Protein AF-A0A537FV00-F1 (afdb_monomer)

Nearest PDB structures (foldseek):
  2it9-assembly2_D  TM=4.088E-01  e=5.470E-01  Prochlorococcus marinus str. NATL2A
  3ue1-assembly1_A  TM=3.548E-01  e=2.419E+00  Acinetobacter baumannii
  4oon-assembly1_A  TM=3.530E-01  e=2.738E+00  Pseudomonas aeruginosa PAO1
  3ue1-assembly1_B  TM=3.787E-01  e=3.297E+00  Acinetobacter baumannii
  2bg1-assembly1_A  TM=2.639E-01  e=7.376E+00  Streptococcus pneumoniae R6

Radius of gyration: 16.19 Å; Cα contacts (8 Å, |Δi|>4): 251; chains: 1; bounding box: 44×29×43 Å

Structure (mmCIF, N/CA/C/O backbone):
data_AF-A0A537FV00-F1
#
_entry.id   AF-A0A537FV00-F1
#
loop_
_atom_site.group_PDB
_atom_site.id
_atom_site.type_symbol
_atom_site.label_atom_id
_atom_site.label_alt_id
_atom_site.label_comp_id
_atom_site.label_asym_id
_atom_site.label_entity_id
_atom_site.label_seq_id
_atom_site.pdbx_PDB_ins_code
_atom_site.Cartn_x
_atom_site.Cartn_y
_atom_site.Cartn_z
_atom_site.occupancy
_atom_site.B_iso_or_equiv
_atom_site.auth_seq_id
_atom_site.auth_comp_id
_atom_site.auth_asym_id
_atom_site.auth_atom_id
_atom_site.pdbx_PDB_model_num
ATOM 1 N N . MET A 1 1 ? 7.233 -7.772 -22.328 1.00 52.75 1 MET A N 1
ATOM 2 C CA . MET A 1 1 ? 6.745 -6.374 -22.356 1.00 52.75 1 MET A CA 1
ATOM 3 C C . MET A 1 1 ? 7.217 -5.670 -21.093 1.00 52.75 1 MET A C 1
ATOM 5 O O . MET A 1 1 ? 8.068 -4.808 -21.223 1.00 52.75 1 MET A O 1
ATOM 9 N N . ILE A 1 2 ? 6.847 -6.196 -19.918 1.00 57.88 2 ILE A N 1
ATOM 10 C CA . ILE A 1 2 ? 7.326 -5.795 -18.579 1.00 57.88 2 ILE A CA 1
ATOM 11 C C . ILE A 1 2 ? 8.854 -5.597 -18.502 1.00 57.88 2 ILE A C 1
ATOM 13 O O . ILE A 1 2 ? 9.315 -4.539 -18.101 1.00 57.88 2 ILE A O 1
ATOM 17 N N . GLU A 1 3 ? 9.660 -6.562 -18.963 1.00 54.41 3 GLU A N 1
ATOM 18 C CA . GLU A 1 3 ? 11.130 -6.430 -18.907 1.00 54.41 3 GLU A CA 1
ATOM 19 C C . GLU A 1 3 ? 11.668 -5.224 -19.694 1.00 54.41 3 GLU A C 1
ATOM 21 O O . GLU A 1 3 ? 12.607 -4.581 -19.247 1.00 54.41 3 GLU A O 1
ATOM 26 N N . LYS A 1 4 ? 11.067 -4.864 -20.838 1.00 55.94 4 LYS A N 1
ATOM 27 C CA . LYS A 1 4 ? 11.529 -3.715 -21.639 1.00 55.94 4 LYS A CA 1
ATOM 28 C C . LYS A 1 4 ? 11.184 -2.371 -20.992 1.00 55.94 4 LYS A C 1
ATOM 30 O O . LYS A 1 4 ? 11.947 -1.429 -21.158 1.00 55.94 4 LYS A O 1
ATOM 35 N N . GLU A 1 5 ? 10.063 -2.291 -20.277 1.00 55.84 5 GLU A N 1
ATOM 36 C CA . GLU A 1 5 ? 9.655 -1.094 -19.527 1.00 55.84 5 GLU A CA 1
ATOM 37 C C . GLU A 1 5 ? 10.564 -0.875 -18.310 1.00 55.84 5 GLU A C 1
ATOM 39 O O . GLU A 1 5 ? 10.968 0.251 -18.041 1.00 55.84 5 GLU A O 1
ATOM 44 N N . ILE A 1 6 ? 10.979 -1.954 -17.635 1.00 56.94 6 ILE A N 1
ATOM 45 C CA . ILE A 1 6 ? 11.835 -1.876 -16.441 1.00 56.94 6 ILE A CA 1
ATOM 46 C C . ILE A 1 6 ? 13.331 -1.669 -16.787 1.00 56.94 6 ILE A C 1
ATOM 48 O O . ILE A 1 6 ? 14.102 -1.149 -15.982 1.00 56.94 6 ILE A O 1
ATOM 52 N N . LEU A 1 7 ? 13.765 -2.027 -18.000 1.00 54.50 7 LEU A N 1
ATOM 53 C CA . LEU A 1 7 ? 15.139 -1.791 -18.476 1.00 54.50 7 LEU A CA 1
ATOM 54 C C . LEU A 1 7 ? 15.415 -0.335 -18.899 1.00 54.50 7 LEU A C 1
ATOM 56 O O . LEU A 1 7 ? 16.564 0.012 -19.168 1.00 54.50 7 LEU A O 1
ATOM 60 N N . SER A 1 8 ? 14.386 0.511 -18.995 1.00 60.44 8 SER A N 1
ATOM 61 C CA . SER A 1 8 ? 14.555 1.934 -19.296 1.00 60.44 8 SER A CA 1
ATOM 62 C C . SER A 1 8 ? 15.132 2.684 -18.090 1.00 60.44 8 SER A C 1
ATOM 64 O O . SER A 1 8 ? 14.807 2.379 -16.945 1.00 60.44 8 SER A O 1
ATOM 66 N N . GLU A 1 9 ? 15.928 3.728 -18.325 1.00 56.38 9 GLU A N 1
ATOM 67 C CA . GLU A 1 9 ? 16.312 4.693 -17.279 1.00 56.38 9 GLU A CA 1
ATOM 68 C C . GLU A 1 9 ? 15.094 5.389 -16.637 1.00 56.38 9 GLU A C 1
ATOM 70 O O . GLU A 1 9 ? 15.182 5.875 -15.514 1.00 56.38 9 GLU A O 1
ATOM 75 N N . TYR A 1 10 ? 13.939 5.349 -17.313 1.00 61.66 10 TYR A N 1
ATOM 76 C CA . TYR A 1 10 ? 12.650 5.861 -16.847 1.00 61.66 10 TYR A CA 1
ATOM 77 C C . TYR A 1 10 ? 11.747 4.787 -16.229 1.00 61.66 10 TYR A C 1
ATOM 79 O O . TYR A 1 10 ? 10.588 5.069 -15.944 1.00 61.66 10 TYR A O 1
ATOM 87 N N . ALA A 1 11 ? 12.238 3.559 -16.017 1.00 59.38 11 ALA A N 1
ATOM 88 C CA . ALA A 1 11 ? 11.483 2.449 -15.419 1.00 59.38 11 ALA A CA 1
ATOM 89 C C . ALA A 1 11 ? 10.754 2.825 -14.123 1.00 59.38 11 ALA A C 1
ATOM 91 O O . ALA A 1 11 ? 9.666 2.324 -13.847 1.00 59.38 11 ALA A O 1
ATOM 92 N N . TYR A 1 12 ? 11.361 3.732 -13.358 1.00 59.53 12 TYR A N 1
ATOM 93 C CA . TYR A 1 12 ? 10.796 4.315 -12.150 1.00 59.53 12 TYR A CA 1
ATOM 94 C C . TYR A 1 12 ? 9.447 5.012 -12.398 1.00 59.53 12 TYR A C 1
ATOM 96 O O . TYR A 1 12 ? 8.527 4.880 -11.595 1.00 59.53 12 TYR A O 1
ATOM 104 N N . ASP A 1 13 ? 9.318 5.703 -13.529 1.00 66.44 13 ASP A N 1
ATOM 105 C CA . ASP A 1 13 ? 8.170 6.546 -13.866 1.00 66.44 13 ASP A CA 1
ATOM 106 C C . ASP A 1 13 ? 7.150 5.842 -14.776 1.00 66.44 13 ASP A C 1
ATOM 108 O O . ASP A 1 13 ? 6.001 6.270 -14.848 1.00 66.44 13 ASP A O 1
ATOM 112 N N . ILE A 1 14 ? 7.549 4.773 -15.480 1.00 68.69 14 ILE A N 1
ATOM 113 C CA . ILE A 1 14 ? 6.732 4.149 -16.543 1.00 68.69 14 ILE A CA 1
ATOM 114 C C . ILE A 1 14 ? 6.217 2.742 -16.216 1.00 68.69 14 ILE A C 1
ATOM 116 O O . ILE A 1 14 ? 5.502 2.155 -17.030 1.00 68.69 14 ILE A O 1
ATOM 120 N N . PHE A 1 15 ? 6.584 2.161 -15.069 1.00 75.88 15 PHE A N 1
ATOM 121 C CA . PHE A 1 15 ? 6.115 0.822 -14.715 1.00 75.88 15 PHE A CA 1
ATOM 122 C C . PHE A 1 15 ? 4.675 0.861 -14.177 1.00 75.88 15 PHE A C 1
ATOM 124 O O . PHE A 1 15 ? 4.422 1.250 -13.034 1.00 75.88 15 PHE A O 1
ATOM 131 N N . GLU A 1 16 ? 3.732 0.429 -15.019 1.00 81.00 16 GLU A N 1
ATOM 132 C CA . GLU A 1 16 ? 2.289 0.539 -14.780 1.00 81.00 16 GLU A CA 1
ATOM 133 C C . GLU A 1 16 ? 1.561 -0.828 -14.755 1.00 81.00 16 GLU A C 1
ATOM 135 O O . GLU A 1 16 ? 0.754 -1.137 -15.644 1.00 81.00 16 GLU A O 1
ATOM 140 N N . PRO A 1 17 ? 1.815 -1.699 -13.758 1.00 80.31 17 PRO A N 1
ATOM 141 C CA . PRO A 1 17 ? 1.167 -3.004 -13.669 1.00 80.31 17 PRO A CA 1
ATOM 142 C C . PRO A 1 17 ? -0.341 -2.916 -13.369 1.00 80.31 17 PRO A C 1
ATOM 144 O O . PRO A 1 17 ? -0.898 -1.876 -13.008 1.00 80.31 17 PRO A O 1
ATOM 147 N N . THR A 1 18 ? -1.020 -4.061 -13.502 1.00 82.88 18 THR A N 1
ATOM 148 C CA . THR A 1 18 ? -2.357 -4.255 -12.919 1.00 82.88 18 THR A CA 1
ATOM 149 C C . THR A 1 18 ? -2.202 -4.714 -11.475 1.00 82.88 18 THR A C 1
ATOM 151 O O . THR A 1 18 ? -1.534 -5.717 -11.229 1.00 82.88 18 THR A O 1
ATOM 154 N N . LEU A 1 19 ? -2.827 -4.006 -10.536 1.00 81.69 19 LEU A N 1
ATOM 155 C CA . LEU A 1 19 ? -2.814 -4.354 -9.117 1.00 81.69 19 LEU A CA 1
ATOM 156 C C . LEU A 1 19 ? -4.068 -5.127 -8.720 1.00 81.69 19 LEU A C 1
ATOM 158 O O . LEU A 1 19 ? -5.182 -4.774 -9.106 1.00 81.69 19 LEU A O 1
ATOM 162 N N . LYS A 1 20 ? -3.874 -6.154 -7.898 1.00 85.19 20 LYS A N 1
ATOM 163 C CA . LYS A 1 20 ? -4.940 -6.879 -7.204 1.00 85.19 20 LYS A CA 1
ATOM 164 C C . LYS A 1 20 ? -4.833 -6.607 -5.713 1.00 85.19 20 LYS A C 1
ATOM 166 O O . LYS A 1 20 ? -3.740 -6.343 -5.217 1.00 85.19 20 LYS A O 1
ATOM 171 N N . LEU A 1 21 ? -5.962 -6.660 -5.015 1.00 79.88 21 LEU A N 1
ATOM 172 C CA . LEU A 1 21 ? -5.994 -6.545 -3.563 1.00 79.88 21 LEU A CA 1
ATOM 173 C C . LEU A 1 21 ? -6.516 -7.852 -2.991 1.00 79.88 21 LEU A C 1
ATOM 175 O O . LEU A 1 21 ? -7.684 -8.191 -3.179 1.00 79.88 21 LEU A O 1
ATOM 179 N N . GLU A 1 22 ? -5.647 -8.559 -2.282 1.00 81.06 22 GLU A N 1
ATOM 180 C CA . GLU A 1 22 ? -6.006 -9.793 -1.602 1.00 81.06 22 GLU A CA 1
ATOM 181 C C . GLU A 1 22 ? -6.179 -9.538 -0.107 1.00 81.06 22 GLU A C 1
ATOM 183 O O . GLU A 1 22 ? -5.279 -9.035 0.563 1.00 81.06 22 GLU A O 1
ATOM 188 N N . ILE A 1 23 ? -7.346 -9.896 0.424 1.00 76.25 23 ILE A N 1
ATOM 189 C CA . ILE A 1 23 ? -7.631 -9.890 1.860 1.00 76.25 23 ILE A CA 1
ATOM 190 C C . ILE A 1 23 ? -7.993 -11.319 2.241 1.00 76.25 23 ILE A C 1
ATOM 192 O O . ILE A 1 23 ? -8.912 -11.897 1.665 1.00 76.25 23 ILE A O 1
ATOM 196 N N . GLN A 1 24 ? -7.260 -11.904 3.196 1.00 74.00 24 GLN A N 1
ATOM 197 C CA . GLN A 1 24 ? -7.482 -13.285 3.655 1.00 74.00 24 GLN A CA 1
ATOM 198 C C . GLN A 1 24 ? -7.481 -14.314 2.499 1.00 74.00 24 GLN A C 1
ATOM 200 O O . GLN A 1 24 ? -8.280 -15.248 2.480 1.00 74.00 24 GLN A O 1
ATOM 205 N N . GLY A 1 25 ? -6.599 -14.125 1.507 1.00 75.62 25 GLY A N 1
ATOM 206 C CA . GLY A 1 25 ? -6.477 -15.005 0.335 1.00 75.62 25 GLY A CA 1
ATOM 207 C C . GLY A 1 25 ? -7.580 -14.842 -0.720 1.00 75.62 25 GLY A C 1
ATOM 208 O O . GLY A 1 25 ? -7.705 -15.683 -1.609 1.00 75.62 25 GLY A O 1
ATOM 209 N N . ARG A 1 26 ? -8.398 -13.785 -0.627 1.00 78.38 26 ARG A N 1
ATOM 210 C CA . ARG A 1 26 ? -9.482 -13.479 -1.568 1.00 78.38 26 ARG A CA 1
ATOM 211 C C . ARG A 1 26 ? -9.238 -12.150 -2.279 1.00 78.38 26 ARG A C 1
ATOM 213 O O . ARG A 1 26 ? -8.998 -11.144 -1.619 1.00 78.38 26 ARG A O 1
ATOM 220 N N . ASP A 1 27 ? -9.370 -12.140 -3.606 1.00 82.31 27 ASP A N 1
ATOM 221 C CA . ASP A 1 27 ? -9.352 -10.916 -4.423 1.00 82.31 27 ASP A CA 1
ATOM 222 C C . ASP A 1 27 ? -10.651 -10.121 -4.213 1.00 82.31 27 ASP A C 1
ATOM 224 O O . ASP A 1 27 ? -11.687 -10.414 -4.816 1.00 82.31 27 ASP A O 1
ATOM 228 N N . VAL A 1 28 ? -10.597 -9.122 -3.332 1.00 80.19 28 VAL A N 1
ATOM 229 C CA . VAL A 1 28 ? -11.780 -8.349 -2.920 1.00 80.19 28 VAL A CA 1
ATOM 230 C C . VAL A 1 28 ? -12.238 -7.340 -3.969 1.00 80.19 28 VAL A C 1
ATOM 232 O O . VAL A 1 28 ? -13.375 -6.873 -3.924 1.00 80.19 28 VAL A O 1
ATOM 235 N N . LEU A 1 29 ? -11.384 -7.008 -4.940 1.00 82.12 29 LEU A N 1
ATOM 236 C CA . LEU A 1 29 ? -11.777 -6.168 -6.071 1.00 82.12 29 LEU A CA 1
ATOM 237 C C . LEU A 1 29 ? -12.668 -6.961 -7.027 1.00 82.12 29 LEU A C 1
ATOM 239 O O . LEU A 1 29 ? -13.674 -6.445 -7.520 1.00 82.12 29 LEU A O 1
ATOM 243 N N . LYS A 1 30 ? -12.362 -8.247 -7.221 1.00 82.56 30 LYS A N 1
ATOM 244 C CA . LYS A 1 30 ? -13.170 -9.127 -8.067 1.00 82.56 30 LYS A CA 1
ATOM 245 C C . LYS A 1 30 ? -14.600 -9.275 -7.552 1.00 82.56 30 LYS A C 1
ATOM 247 O O . LYS A 1 30 ? -15.534 -9.327 -8.352 1.00 82.56 30 LYS A O 1
ATOM 252 N N . ASP A 1 31 ? -14.785 -9.284 -6.235 1.00 78.12 31 ASP A N 1
ATOM 253 C CA . ASP A 1 31 ? -16.101 -9.402 -5.593 1.00 78.12 31 ASP A CA 1
ATOM 254 C C . ASP A 1 31 ? -17.041 -8.233 -5.898 1.00 78.12 31 ASP A C 1
ATOM 256 O O . ASP A 1 31 ? -18.260 -8.397 -5.907 1.00 78.12 31 ASP A O 1
ATOM 260 N N . ILE A 1 32 ? -16.472 -7.060 -6.170 1.00 74.88 32 ILE A N 1
ATOM 261 C CA . ILE A 1 32 ? -17.208 -5.852 -6.554 1.00 74.88 32 ILE A CA 1
ATOM 262 C C . ILE A 1 32 ? -17.191 -5.622 -8.073 1.00 74.88 32 ILE A C 1
ATOM 264 O O . ILE A 1 32 ? -17.560 -4.549 -8.546 1.00 74.88 32 ILE A O 1
ATOM 268 N N . GLY A 1 33 ? -16.784 -6.638 -8.842 1.00 75.00 33 GLY A N 1
ATOM 269 C CA . GLY A 1 33 ? -16.797 -6.635 -10.303 1.00 75.00 33 GLY A CA 1
ATOM 270 C C . GLY A 1 33 ? -15.566 -6.009 -10.964 1.00 75.00 33 GLY A C 1
ATOM 271 O O . GLY A 1 33 ? -15.598 -5.762 -12.168 1.00 75.00 33 GLY A O 1
ATOM 272 N N . LEU A 1 34 ? -14.485 -5.763 -10.217 1.00 78.25 34 LEU A N 1
ATOM 273 C CA . LEU A 1 34 ? -13.227 -5.226 -10.742 1.00 78.25 34 LEU A CA 1
ATOM 274 C C . LEU A 1 34 ? -12.161 -6.328 -10.839 1.00 78.25 34 LEU A C 1
ATOM 276 O O . LEU A 1 34 ? -11.689 -6.837 -9.831 1.00 78.25 34 LEU A O 1
ATOM 280 N N . ASP A 1 35 ? -11.722 -6.673 -12.050 1.00 82.31 35 ASP A N 1
ATOM 281 C CA . ASP A 1 35 ? -10.577 -7.580 -12.261 1.00 82.31 35 ASP A CA 1
ATOM 282 C C . ASP A 1 35 ? -9.252 -6.805 -12.172 1.00 82.31 35 ASP A C 1
ATOM 284 O O . ASP A 1 35 ? -8.572 -6.548 -13.171 1.00 82.31 35 ASP A O 1
ATOM 288 N N . GLY A 1 36 ? -8.946 -6.362 -10.952 1.00 81.69 36 GLY A N 1
ATOM 289 C CA . GLY A 1 36 ? -7.796 -5.522 -10.631 1.00 81.69 36 GLY A CA 1
ATOM 290 C C . GLY A 1 36 ? -7.910 -4.065 -11.098 1.00 81.69 36 GLY A C 1
ATOM 291 O O . GLY A 1 36 ? -8.778 -3.679 -11.883 1.00 81.69 36 GLY A O 1
ATOM 292 N N . ILE A 1 37 ? -6.993 -3.236 -10.601 1.00 82.50 37 ILE A N 1
ATOM 293 C CA . ILE A 1 37 ? -6.844 -1.828 -10.978 1.00 82.50 37 ILE A CA 1
ATOM 294 C C . ILE A 1 37 ? -5.712 -1.743 -11.992 1.00 82.50 37 ILE A C 1
ATOM 296 O O . ILE A 1 37 ? -4.566 -2.081 -11.699 1.00 82.50 37 ILE A O 1
ATOM 300 N N . LYS A 1 38 ? -6.042 -1.336 -13.214 1.00 83.38 38 LYS A N 1
ATOM 301 C CA . LYS A 1 38 ? -5.108 -1.330 -14.343 1.00 83.38 38 LYS A CA 1
ATOM 302 C C . LYS A 1 38 ? -4.293 -0.040 -14.371 1.00 83.38 38 LYS A C 1
ATOM 304 O O . LYS A 1 38 ? -4.821 1.017 -14.044 1.00 83.38 38 LYS A O 1
ATOM 309 N N . ARG A 1 39 ? -3.057 -0.146 -14.872 1.00 79.81 39 ARG A N 1
ATOM 310 C CA . ARG A 1 39 ? -2.143 0.975 -15.143 1.00 79.81 39 ARG A CA 1
ATOM 311 C C . ARG A 1 39 ? -1.831 1.825 -13.912 1.00 79.81 39 ARG A C 1
ATOM 313 O O . ARG A 1 39 ? -1.915 3.049 -13.943 1.00 79.81 39 ARG A O 1
ATOM 320 N N . VAL A 1 40 ? -1.529 1.168 -12.797 1.00 81.94 40 VAL A N 1
ATOM 321 C CA . VAL A 1 40 ? -1.154 1.886 -11.577 1.00 81.94 40 VAL A CA 1
ATOM 322 C C . VAL A 1 40 ? 0.309 2.274 -11.668 1.00 81.94 40 VAL A C 1
ATOM 324 O O . VAL A 1 40 ? 1.142 1.385 -11.806 1.00 81.94 40 VAL A O 1
ATOM 327 N N . VAL A 1 41 ? 0.633 3.558 -11.497 1.00 85.31 41 VAL A N 1
ATOM 328 C CA . VAL A 1 41 ? 2.030 3.993 -11.344 1.00 85.31 41 VAL A CA 1
ATOM 329 C C . VAL A 1 41 ? 2.548 3.509 -9.987 1.00 85.31 41 VAL A C 1
ATOM 331 O O . VAL A 1 41 ? 2.367 4.145 -8.943 1.00 85.31 41 VAL A O 1
ATOM 334 N N . VAL A 1 42 ? 3.124 2.309 -9.992 1.00 84.56 42 VAL A N 1
ATOM 335 C CA . VAL A 1 42 ? 3.307 1.487 -8.789 1.00 84.56 42 VAL A CA 1
ATOM 336 C C . VAL A 1 42 ? 4.372 2.049 -7.845 1.00 84.56 42 VAL A C 1
ATOM 338 O O . VAL A 1 42 ? 4.262 1.895 -6.628 1.00 84.56 42 VAL A O 1
ATOM 341 N N . MET A 1 43 ? 5.342 2.788 -8.388 1.00 86.06 43 MET A N 1
ATOM 342 C CA . MET A 1 43 ? 6.378 3.466 -7.608 1.00 86.06 43 MET A CA 1
ATOM 343 C C . MET A 1 43 ? 5.807 4.569 -6.728 1.00 86.06 43 MET A C 1
ATOM 345 O O . MET A 1 43 ? 6.017 4.557 -5.516 1.00 86.06 43 MET A O 1
ATOM 349 N N . HIS A 1 44 ? 5.003 5.470 -7.291 1.00 86.81 44 HIS A N 1
ATOM 350 C CA . HIS A 1 44 ? 4.368 6.517 -6.492 1.00 86.81 44 HIS A CA 1
ATOM 351 C C . HIS A 1 44 ? 3.372 5.960 -5.478 1.00 86.81 44 HIS A C 1
ATOM 353 O O . HIS A 1 44 ? 3.229 6.504 -4.378 1.00 86.81 44 HIS A O 1
ATOM 359 N N . PHE A 1 45 ? 2.697 4.859 -5.823 1.00 89.62 45 PHE A N 1
ATOM 360 C CA . PHE A 1 45 ? 1.880 4.148 -4.852 1.00 89.62 45 PHE A CA 1
ATOM 361 C C . PHE A 1 45 ? 2.734 3.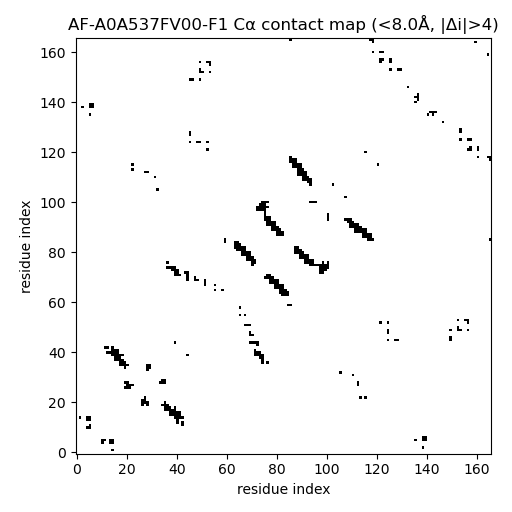634 -3.685 1.00 89.62 45 PHE A C 1
ATOM 363 O O . PHE A 1 45 ? 2.395 3.930 -2.542 1.00 89.62 45 PHE A O 1
ATOM 370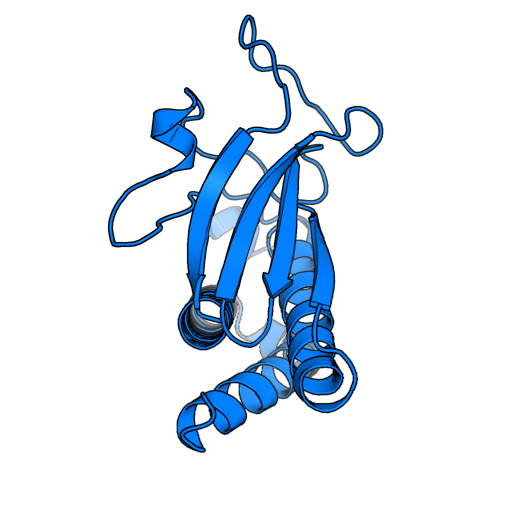 N N . MET A 1 46 ? 3.860 2.955 -3.941 1.00 92.44 46 MET A N 1
ATOM 371 C CA . MET A 1 46 ? 4.776 2.486 -2.891 1.00 92.44 46 MET A CA 1
ATOM 372 C C . M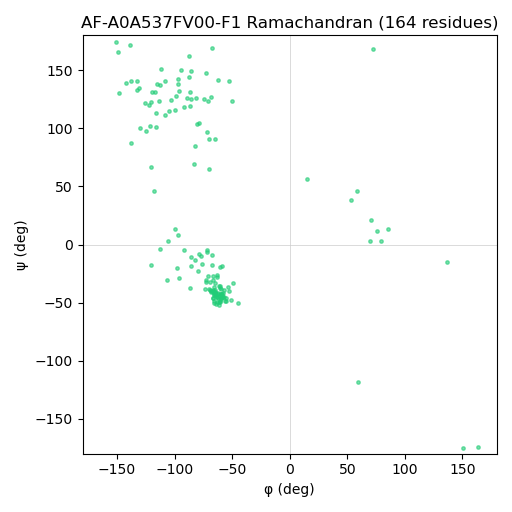ET A 1 46 ? 5.265 3.637 -2.003 1.00 92.44 46 MET A C 1
ATOM 374 O O . MET A 1 46 ? 5.170 3.554 -0.780 1.00 92.44 46 MET A O 1
ATOM 378 N N . GLU A 1 47 ? 5.732 4.736 -2.597 1.00 92.56 47 GLU A N 1
ATOM 379 C CA . GLU A 1 47 ? 6.190 5.922 -1.863 1.00 92.56 47 GLU A CA 1
ATOM 380 C C . GLU A 1 47 ? 5.121 6.472 -0.920 1.00 92.56 47 GLU A C 1
ATOM 382 O O . GLU A 1 47 ? 5.377 6.753 0.255 1.00 92.56 47 GLU A O 1
ATOM 387 N N . SER A 1 48 ? 3.903 6.638 -1.440 1.00 92.69 48 SER A N 1
ATOM 388 C CA . SER A 1 48 ? 2.793 7.140 -0.647 1.00 92.69 48 SER A CA 1
ATOM 389 C C . SER A 1 48 ? 2.379 6.131 0.418 1.00 92.69 48 SER A C 1
ATOM 391 O O . SER A 1 48 ? 2.117 6.523 1.552 1.00 92.69 48 SER A O 1
ATOM 393 N N . ALA A 1 49 ? 2.342 4.842 0.085 1.00 94.38 49 ALA A N 1
ATOM 394 C CA . ALA A 1 49 ? 1.920 3.795 0.997 1.00 94.38 49 ALA A CA 1
ATOM 395 C C . ALA A 1 49 ? 2.879 3.645 2.181 1.00 94.38 49 ALA A C 1
ATOM 397 O O . ALA A 1 49 ? 2.418 3.583 3.321 1.00 94.38 49 ALA A O 1
ATOM 398 N N . LEU A 1 50 ? 4.192 3.674 1.943 1.00 96.62 50 LEU A N 1
ATOM 399 C CA . LEU A 1 50 ? 5.207 3.657 2.998 1.00 96.62 50 LEU A CA 1
ATOM 400 C C . LEU A 1 50 ? 5.063 4.866 3.932 1.00 96.62 50 LEU A C 1
ATOM 402 O O . LEU A 1 50 ? 4.976 4.708 5.152 1.00 96.62 50 LEU A O 1
ATOM 406 N N . ARG A 1 51 ? 4.952 6.072 3.362 1.00 96.06 51 ARG A N 1
ATOM 407 C CA . ARG A 1 51 ? 4.821 7.319 4.129 1.00 96.06 51 ARG A CA 1
ATOM 408 C C . ARG A 1 51 ? 3.538 7.365 4.960 1.00 96.06 51 ARG A C 1
ATOM 410 O O . ARG A 1 51 ? 3.591 7.688 6.144 1.00 96.06 51 ARG A O 1
ATOM 417 N N . VAL A 1 52 ? 2.390 7.069 4.349 1.00 96.56 52 VAL A N 1
ATOM 418 C CA . VAL A 1 52 ? 1.080 7.128 5.019 1.00 96.56 52 VAL A CA 1
ATOM 419 C C . VAL A 1 52 ? 0.984 6.056 6.101 1.00 96.56 52 VAL A C 1
ATOM 421 O O . VAL A 1 52 ? 0.524 6.347 7.200 1.00 96.56 52 VAL A O 1
ATOM 424 N N . THR A 1 53 ? 1.486 4.846 5.840 1.00 96.69 53 THR A N 1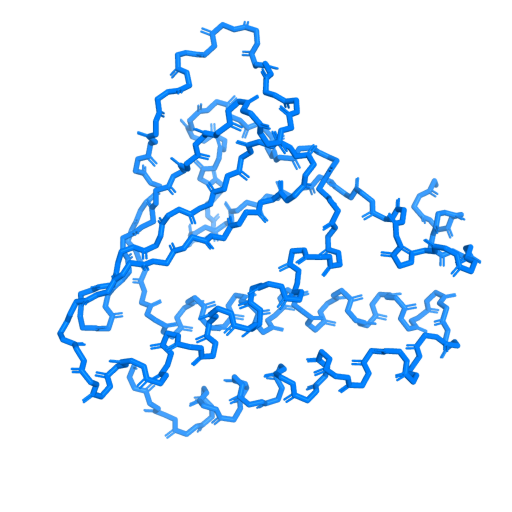
ATOM 425 C CA . THR A 1 53 ? 1.477 3.758 6.833 1.00 96.69 53 THR A CA 1
ATOM 426 C C . THR A 1 53 ? 2.383 4.069 8.015 1.00 96.69 53 THR A C 1
ATOM 428 O O . THR A 1 53 ? 1.989 3.844 9.152 1.00 96.69 53 THR A O 1
ATOM 431 N N . LYS A 1 54 ? 3.552 4.679 7.792 1.00 95.31 54 LYS A N 1
ATOM 432 C CA . LYS A 1 54 ? 4.374 5.175 8.901 1.00 95.31 54 LYS A CA 1
ATOM 433 C C . LYS A 1 54 ? 3.613 6.202 9.752 1.00 95.31 54 LYS A C 1
ATOM 435 O O . LYS A 1 54 ? 3.605 6.086 10.972 1.00 95.31 54 LYS A O 1
ATOM 440 N N . GLY A 1 55 ? 2.930 7.157 9.115 1.00 94.44 55 GLY A N 1
ATOM 441 C CA . GLY A 1 55 ? 2.077 8.120 9.821 1.00 94.44 55 GLY A CA 1
ATOM 442 C C . GLY A 1 55 ? 0.951 7.449 10.617 1.00 94.44 55 GLY A C 1
ATOM 443 O O . GLY A 1 55 ? 0.684 7.836 11.749 1.00 94.44 55 GLY A O 1
ATOM 444 N N . MET A 1 56 ? 0.349 6.387 10.072 1.00 95.44 56 MET A N 1
ATOM 445 C CA . MET A 1 56 ? -0.647 5.580 10.781 1.00 95.44 56 MET A CA 1
ATOM 446 C C . MET A 1 56 ? -0.089 4.964 12.066 1.00 95.44 56 MET A C 1
ATOM 448 O O . MET A 1 56 ? -0.763 5.001 13.096 1.00 95.44 56 MET A O 1
ATOM 452 N N . LEU A 1 57 ? 1.136 4.433 12.029 1.00 94.31 57 LEU A N 1
ATOM 453 C CA . LEU A 1 57 ? 1.791 3.881 13.216 1.00 94.31 57 LEU A CA 1
ATOM 454 C C . LEU A 1 57 ? 2.076 4.957 14.267 1.00 94.31 57 LEU A C 1
ATOM 456 O O . LEU A 1 57 ? 1.824 4.742 15.452 1.00 94.31 57 LEU A O 1
ATOM 460 N N . ASP A 1 58 ? 2.526 6.136 13.837 1.00 92.12 58 ASP A N 1
ATOM 461 C CA . ASP A 1 58 ? 2.764 7.276 14.728 1.00 92.12 58 ASP A CA 1
ATOM 462 C C . ASP A 1 58 ? 1.472 7.773 15.407 1.00 92.12 58 ASP A C 1
ATOM 464 O O . ASP A 1 58 ? 1.526 8.377 16.483 1.00 92.12 58 ASP A O 1
ATOM 468 N N . ASP A 1 59 ? 0.315 7.547 14.784 1.00 92.69 59 ASP A N 1
ATOM 469 C CA . ASP A 1 59 ? -0.999 7.948 15.289 1.00 92.69 59 ASP A CA 1
ATOM 470 C C . ASP A 1 59 ? -1.630 6.931 16.244 1.00 92.69 59 ASP A C 1
ATOM 472 O O . ASP A 1 59 ? -2.520 7.310 17.012 1.00 92.69 59 ASP A O 1
ATOM 476 N N . LEU A 1 60 ? -1.179 5.668 16.248 1.00 90.44 60 LEU A N 1
ATOM 477 C CA . LEU A 1 60 ? -1.705 4.623 17.141 1.00 90.44 60 LEU A CA 1
ATOM 478 C C . LEU A 1 60 ? -1.686 5.061 18.608 1.00 90.44 60 LEU A C 1
ATOM 480 O O . LEU A 1 60 ? -2.639 4.816 19.343 1.00 90.44 60 LEU A O 1
ATOM 484 N N . ALA A 1 61 ? -0.622 5.753 19.018 1.00 84.12 61 ALA A N 1
ATOM 485 C CA . ALA A 1 61 ? -0.458 6.257 20.378 1.00 84.12 61 ALA A CA 1
ATOM 486 C C . ALA A 1 61 ? -1.183 7.591 20.640 1.00 84.12 61 ALA A C 1
ATOM 488 O O . ALA A 1 61 ? -1.289 8.014 21.790 1.00 84.12 61 ALA A O 1
ATOM 489 N N . LYS A 1 62 ? -1.645 8.286 19.593 1.00 90.44 62 LYS A N 1
ATOM 490 C CA . LYS A 1 62 ? -2.155 9.666 19.676 1.00 90.44 62 LYS A CA 1
ATOM 491 C C . LYS A 1 62 ? -3.670 9.753 19.557 1.00 90.44 62 LYS A C 1
ATOM 493 O O . LYS A 1 62 ? -4.268 10.668 20.117 1.00 90.44 62 LYS A O 1
ATOM 498 N N . ALA A 1 63 ? -4.290 8.833 18.822 1.00 90.81 63 ALA A N 1
ATOM 499 C CA . ALA A 1 63 ? -5.719 8.860 18.549 1.00 90.81 63 ALA A CA 1
ATOM 500 C C . ALA A 1 63 ? -6.329 7.455 18.555 1.00 90.81 63 ALA A C 1
ATOM 502 O O . ALA A 1 63 ? -5.782 6.513 17.977 1.00 90.81 63 ALA A O 1
ATOM 503 N N . ALA A 1 64 ? -7.520 7.332 19.146 1.00 89.00 64 ALA A N 1
ATOM 504 C CA . ALA A 1 64 ? -8.297 6.093 19.106 1.00 89.00 64 ALA A CA 1
ATOM 505 C C . ALA A 1 64 ? -8.789 5.765 17.686 1.00 89.00 64 ALA A C 1
ATOM 507 O O . ALA A 1 64 ? -8.916 4.593 17.331 1.00 89.00 64 ALA A O 1
ATOM 508 N N . THR A 1 65 ? -9.028 6.796 16.872 1.00 94.25 65 THR A N 1
ATOM 509 C CA . THR A 1 65 ? -9.546 6.671 15.509 1.00 94.25 65 THR A CA 1
ATOM 510 C C . THR A 1 65 ? -8.826 7.609 14.553 1.00 94.25 65 THR A C 1
ATOM 512 O O . THR A 1 65 ? -8.594 8.766 14.906 1.00 94.25 65 THR A O 1
ATOM 515 N N . SER A 1 66 ? -8.554 7.144 13.337 1.00 95.56 66 SER A N 1
ATOM 516 C CA . SER A 1 66 ? -7.950 7.946 12.265 1.00 95.56 66 SER A CA 1
ATOM 517 C C . SER A 1 66 ? -8.435 7.472 10.894 1.00 95.56 66 SER A C 1
ATOM 519 O O . SER A 1 66 ? -8.985 6.379 10.766 1.00 95.56 66 SER A O 1
ATOM 521 N N . ASP A 1 67 ? -8.218 8.279 9.861 1.00 95.31 67 ASP A N 1
ATOM 522 C CA . ASP A 1 67 ? -8.603 7.964 8.486 1.00 95.31 67 ASP A CA 1
ATOM 523 C C . ASP A 1 67 ? -7.438 8.249 7.542 1.00 95.31 67 ASP A C 1
ATOM 525 O O . ASP A 1 67 ? -6.806 9.303 7.635 1.00 95.31 67 ASP A O 1
ATOM 529 N N . TYR A 1 68 ? -7.150 7.304 6.653 1.00 95.56 68 TYR A N 1
ATOM 530 C CA . TYR A 1 68 ? -6.018 7.360 5.739 1.00 95.56 68 TYR A CA 1
ATOM 531 C C . TYR A 1 68 ? -6.473 7.020 4.330 1.00 95.56 68 TYR A C 1
ATOM 533 O O . TYR A 1 68 ? -7.249 6.088 4.131 1.00 95.56 68 TYR A O 1
ATOM 541 N N . THR A 1 69 ? -5.932 7.723 3.340 1.00 93.44 69 THR A N 1
ATOM 542 C CA . THR A 1 69 ? -6.236 7.448 1.936 1.00 93.44 69 THR A CA 1
ATOM 543 C C . THR A 1 69 ? -4.975 7.068 1.175 1.00 93.44 69 THR A C 1
ATOM 545 O O . THR A 1 69 ? -3.958 7.762 1.228 1.00 93.44 69 THR A O 1
ATOM 548 N N . TYR A 1 70 ? -5.067 5.972 0.430 1.00 93.25 70 TYR A N 1
ATOM 549 C CA . TYR A 1 70 ? -4.011 5.411 -0.399 1.00 93.25 70 TYR A CA 1
ATOM 550 C C . TYR A 1 70 ? -4.456 5.459 -1.856 1.00 93.25 70 TYR A C 1
ATOM 552 O O . TYR A 1 70 ? -5.269 4.648 -2.291 1.00 93.25 70 TYR A O 1
ATOM 560 N N . TRP A 1 71 ? -3.958 6.432 -2.612 1.00 90.62 71 TRP A N 1
ATOM 561 C CA . TRP A 1 71 ? -4.353 6.614 -4.006 1.00 90.62 71 TRP A CA 1
ATOM 562 C C . TRP A 1 71 ? -3.511 5.765 -4.951 1.00 90.62 71 TRP A C 1
ATOM 564 O O . TRP A 1 71 ? -2.283 5.827 -4.927 1.00 90.62 71 TRP A O 1
ATOM 574 N N . PHE A 1 72 ? -4.180 5.051 -5.852 1.00 87.75 72 PHE A N 1
ATOM 575 C CA . PHE A 1 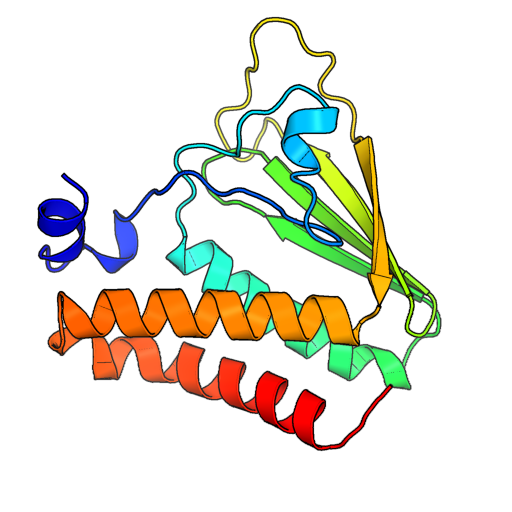72 ? -3.552 4.443 -7.016 1.00 87.75 72 PHE A CA 1
ATOM 576 C C . PHE A 1 72 ? -3.427 5.526 -8.093 1.00 87.75 72 PHE A C 1
ATOM 578 O O . PHE A 1 72 ? -4.328 5.719 -8.918 1.00 87.75 72 PHE A O 1
ATOM 585 N N . LEU A 1 73 ? -2.347 6.310 -8.015 1.00 81.19 73 LEU A N 1
ATOM 586 C CA . LEU A 1 73 ? -2.146 7.476 -8.879 1.00 81.19 73 LEU A CA 1
ATOM 587 C C . LEU A 1 73 ? -2.288 7.111 -10.358 1.00 81.19 73 LEU A C 1
ATOM 589 O O . LEU A 1 73 ? -1.866 6.042 -10.795 1.00 81.19 73 LEU A O 1
ATOM 593 N N . GLY A 1 74 ? -2.911 8.016 -11.112 1.00 76.06 74 GLY A N 1
ATOM 594 C CA . GLY A 1 74 ? -3.159 7.818 -12.536 1.00 76.06 74 GLY A CA 1
ATOM 595 C C . GLY A 1 74 ? -4.355 6.921 -12.857 1.00 76.06 74 GLY A C 1
ATOM 596 O O . GLY A 1 74 ? -4.601 6.709 -14.036 1.00 76.06 74 GLY A O 1
ATOM 597 N N . THR A 1 75 ? -5.121 6.440 -11.862 1.00 82.81 75 THR A N 1
ATOM 598 C CA . THR A 1 75 ? -6.297 5.561 -12.081 1.00 82.81 75 THR A CA 1
ATOM 599 C C . THR A 1 75 ? -7.624 6.123 -11.560 1.00 82.81 75 THR A C 1
ATOM 601 O O . THR A 1 75 ? -8.687 5.648 -11.937 1.00 82.81 75 THR A O 1
ATOM 604 N N . GLY A 1 76 ? -7.588 7.120 -10.668 1.00 85.31 76 GLY A N 1
ATOM 605 C CA . GLY A 1 76 ? -8.779 7.636 -9.978 1.00 85.31 76 GLY A CA 1
ATOM 606 C C . GLY A 1 76 ? -9.399 6.675 -8.949 1.00 85.31 76 GLY A C 1
ATOM 607 O O . GLY A 1 76 ? -10.399 7.026 -8.325 1.00 85.31 76 GLY A O 1
ATOM 608 N N . PHE A 1 77 ? -8.795 5.506 -8.718 1.00 87.38 77 PHE A N 1
ATOM 609 C CA . PHE A 1 77 ? -9.107 4.627 -7.593 1.00 87.38 77 PHE A CA 1
ATOM 610 C C . PHE A 1 77 ? -8.172 4.892 -6.410 1.00 87.38 77 PHE A C 1
ATOM 612 O O . PHE A 1 77 ? -7.001 5.241 -6.576 1.00 87.38 77 PHE A O 1
ATOM 619 N N . GLY A 1 78 ? -8.671 4.663 -5.202 1.00 90.00 78 GLY A N 1
ATOM 620 C CA . GLY A 1 78 ? -7.885 4.646 -3.977 1.00 90.00 78 GLY A CA 1
ATOM 621 C C . GLY A 1 78 ? -8.491 3.719 -2.934 1.00 90.00 78 GLY A C 1
ATOM 622 O O . GLY A 1 78 ? -9.573 3.169 -3.121 1.00 90.00 78 GLY A O 1
ATOM 623 N N . LEU A 1 79 ? -7.792 3.546 -1.822 1.00 91.69 79 LEU A N 1
ATOM 624 C CA . LEU A 1 79 ? -8.294 2.864 -0.638 1.00 91.69 79 LEU A CA 1
ATOM 625 C C . LEU A 1 79 ? -8.416 3.870 0.493 1.00 91.69 79 LEU A C 1
ATOM 627 O O . LEU A 1 79 ? -7.430 4.498 0.877 1.00 91.69 79 LEU A O 1
ATOM 631 N N . ARG A 1 80 ? -9.619 3.985 1.041 1.00 94.12 80 ARG A N 1
ATOM 632 C CA . ARG A 1 80 ? -9.859 4.636 2.318 1.00 94.12 80 ARG A CA 1
ATOM 633 C C . ARG A 1 80 ? -9.741 3.598 3.422 1.00 94.12 80 ARG A C 1
ATOM 635 O O . ARG A 1 80 ? -10.402 2.561 3.383 1.00 94.12 80 ARG A O 1
ATOM 642 N N . VAL A 1 81 ? -8.897 3.891 4.396 1.00 94.81 81 VAL A N 1
ATOM 643 C CA . VAL A 1 81 ? -8.530 3.008 5.495 1.00 94.81 81 VAL A CA 1
ATOM 644 C C . VAL A 1 81 ? -8.894 3.709 6.791 1.00 94.81 81 VAL A C 1
ATOM 646 O O . VAL A 1 81 ? -8.198 4.615 7.250 1.00 94.81 81 VAL A O 1
ATOM 649 N N . LYS A 1 82 ? -10.013 3.292 7.379 1.00 95.94 82 LYS A N 1
ATOM 650 C CA . LYS A 1 82 ? -10.498 3.822 8.654 1.00 95.94 82 LYS A CA 1
ATOM 651 C C . LYS A 1 82 ? -9.955 2.974 9.785 1.00 95.94 82 LYS A C 1
ATOM 653 O O . LYS A 1 82 ? -10.256 1.786 9.853 1.00 95.94 82 LYS A O 1
ATOM 658 N N . ARG A 1 83 ? -9.174 3.580 10.669 1.00 95.81 83 ARG A N 1
ATOM 659 C CA . ARG A 1 83 ? -8.587 2.910 11.824 1.00 95.81 83 ARG A CA 1
ATOM 660 C C . ARG A 1 83 ? -9.430 3.135 13.067 1.00 95.81 83 ARG A C 1
ATOM 662 O O . ARG A 1 83 ? -9.733 4.278 13.400 1.00 95.81 83 ARG A O 1
ATOM 669 N N . GLU A 1 84 ? -9.710 2.054 13.782 1.00 95.38 84 GLU A N 1
ATOM 670 C CA . GLU A 1 84 ? -10.301 2.038 15.120 1.00 95.38 84 GLU A CA 1
ATOM 671 C C . GLU A 1 84 ? -9.446 1.132 16.018 1.00 95.38 84 GLU A C 1
ATOM 673 O O . GLU A 1 84 ? -9.505 -0.098 15.944 1.00 95.38 84 GLU A O 1
ATOM 678 N N . GLY A 1 85 ? -8.586 1.744 16.838 1.00 93.38 85 GLY A N 1
ATOM 679 C CA . GLY A 1 85 ? -7.547 1.020 17.570 1.00 93.38 85 GLY A CA 1
ATOM 680 C C . GLY A 1 85 ? -6.598 0.290 16.613 1.00 93.38 85 GLY A C 1
ATOM 681 O O . GLY A 1 85 ? -5.934 0.940 15.803 1.00 93.38 85 GLY A O 1
ATOM 682 N N . ILE A 1 86 ? -6.563 -1.041 16.720 1.00 93.81 86 ILE A N 1
ATOM 683 C CA . ILE A 1 86 ? -5.770 -1.955 15.876 1.00 93.81 86 ILE A CA 1
ATOM 684 C C . ILE A 1 86 ? -6.532 -2.477 14.650 1.00 93.81 86 ILE A C 1
ATOM 686 O O . ILE A 1 86 ? -5.968 -3.209 13.844 1.00 93.81 86 ILE A O 1
ATOM 690 N N . ASN A 1 87 ? -7.817 -2.150 14.513 1.00 95.62 87 ASN A N 1
ATOM 691 C CA . ASN A 1 87 ? -8.645 -2.632 13.414 1.00 95.62 87 ASN A CA 1
ATOM 692 C C . ASN A 1 87 ? -8.706 -1.588 12.304 1.00 95.62 87 ASN A C 1
ATOM 694 O O . ASN A 1 87 ? -8.794 -0.387 12.569 1.00 95.62 87 ASN A O 1
ATOM 698 N N . LEU A 1 88 ? -8.710 -2.057 11.062 1.00 95.50 88 LEU A N 1
ATOM 699 C CA . LEU A 1 88 ? -8.792 -1.246 9.858 1.00 95.50 88 LEU A CA 1
ATOM 700 C C . LEU A 1 88 ? -9.999 -1.668 9.027 1.00 95.50 88 LEU A C 1
ATOM 702 O O . LEU A 1 88 ? -10.089 -2.807 8.571 1.00 95.50 88 LEU A O 1
ATOM 706 N N . GLY A 1 89 ? -10.910 -0.727 8.804 1.00 94.81 89 GLY A N 1
ATOM 707 C CA . GLY A 1 89 ? -11.964 -0.841 7.808 1.00 94.81 89 GLY A CA 1
ATOM 708 C C . GLY A 1 89 ? -11.473 -0.354 6.456 1.00 94.81 89 GLY A C 1
ATOM 709 O O . GLY A 1 89 ? -11.104 0.814 6.313 1.00 94.81 89 GLY A O 1
ATOM 710 N N . LEU A 1 90 ? -11.487 -1.246 5.468 1.00 92.69 90 LEU A N 1
ATOM 711 C CA . LEU A 1 90 ? -11.043 -0.963 4.111 1.00 92.69 90 LEU A CA 1
ATOM 712 C C . LEU A 1 90 ? -12.232 -0.658 3.209 1.00 92.69 90 LEU A C 1
ATOM 714 O O . LEU A 1 90 ? -13.175 -1.444 3.104 1.00 92.69 90 LEU A O 1
ATOM 718 N N . GLN A 1 91 ? -12.160 0.470 2.515 1.00 91.94 91 GLN A N 1
ATOM 719 C CA . GLN A 1 91 ? -13.158 0.904 1.553 1.00 91.94 91 GLN A CA 1
ATOM 720 C C . GLN A 1 91 ? -12.476 1.322 0.250 1.00 91.94 91 GLN A C 1
ATOM 722 O O . GLN A 1 91 ? -11.505 2.073 0.265 1.00 91.94 91 GLN A O 1
ATOM 727 N N . LEU A 1 92 ? -13.011 0.883 -0.889 1.00 88.94 92 LEU A N 1
ATOM 728 C CA . LEU A 1 92 ? -12.617 1.431 -2.181 1.00 88.94 92 LEU A CA 1
ATOM 729 C C . LEU A 1 92 ? -13.119 2.874 -2.280 1.00 88.94 92 LEU A C 1
ATOM 731 O O . LEU A 1 92 ? -14.307 3.140 -2.098 1.00 88.94 92 LEU A O 1
ATOM 735 N N . GLU A 1 93 ? -12.228 3.800 -2.595 1.00 88.38 93 GLU A N 1
ATOM 736 C CA . GLU A 1 93 ? -12.535 5.197 -2.865 1.00 88.38 93 GLU A CA 1
ATOM 737 C C . GLU A 1 93 ? -12.371 5.485 -4.360 1.00 88.38 93 GLU A C 1
ATOM 739 O O . GLU A 1 93 ? -11.469 4.965 -5.016 1.00 88.38 93 GLU A O 1
ATOM 744 N N . VAL A 1 94 ? -13.269 6.300 -4.913 1.00 85.94 94 VAL A N 1
ATOM 745 C CA . VAL A 1 94 ? -13.262 6.666 -6.332 1.00 85.94 94 VAL A CA 1
ATOM 746 C C . VAL A 1 94 ? -13.256 8.183 -6.427 1.00 85.94 94 VAL A C 1
ATOM 748 O O . VAL A 1 94 ? -14.167 8.846 -5.931 1.00 85.94 94 VAL A O 1
ATOM 751 N N . ASN A 1 95 ? -12.237 8.733 -7.081 1.00 84.69 95 ASN A N 1
ATOM 752 C CA . ASN A 1 95 ? -12.125 10.151 -7.378 1.00 84.69 95 ASN A CA 1
ATOM 753 C C . ASN A 1 95 ? -11.928 10.360 -8.890 1.00 84.69 95 ASN A C 1
ATOM 755 O O . ASN A 1 95 ? -10.795 10.313 -9.380 1.00 84.69 95 ASN A O 1
ATOM 759 N N . PRO A 1 96 ? -13.005 10.663 -9.638 1.00 75.50 96 PRO A N 1
ATOM 760 C CA . PRO A 1 96 ? -12.944 10.819 -11.092 1.00 75.50 96 PRO A CA 1
ATOM 761 C C . PRO A 1 96 ? -12.130 12.044 -11.543 1.00 75.50 96 PRO A C 1
ATOM 763 O O . PRO A 1 96 ? -11.866 12.201 -12.728 1.00 75.50 96 PRO A O 1
ATOM 766 N N . LYS A 1 97 ? -11.719 12.927 -10.620 1.00 79.94 97 LYS A N 1
ATOM 767 C CA . LYS A 1 97 ? -10.853 14.077 -10.926 1.00 79.94 97 LYS A CA 1
ATOM 768 C C . LYS A 1 97 ? -9.356 13.732 -10.900 1.00 79.94 97 LYS A C 1
ATOM 770 O O . LYS A 1 97 ? -8.557 14.572 -11.294 1.00 79.94 97 LYS A O 1
ATOM 775 N N . MET A 1 98 ? -8.970 12.547 -10.411 1.00 74.62 98 MET A N 1
ATOM 776 C CA . MET A 1 98 ? -7.567 12.138 -10.202 1.00 74.62 98 MET A CA 1
ATOM 777 C C . MET A 1 98 ? -7.031 11.130 -11.232 1.00 74.62 98 MET A C 1
ATOM 779 O O . MET A 1 98 ? -5.899 10.666 -11.103 1.00 74.62 98 MET A O 1
ATOM 783 N N . GLY A 1 99 ? -7.815 10.762 -12.242 1.00 67.44 99 GLY A N 1
ATOM 784 C CA . GLY A 1 99 ? -7.398 9.797 -13.256 1.00 67.44 99 GLY A CA 1
ATOM 785 C C . GLY A 1 99 ? -8.579 9.245 -14.053 1.00 67.44 99 GLY A C 1
ATOM 786 O O . GLY A 1 99 ? -9.710 9.703 -13.876 1.00 67.44 99 GLY A O 1
ATOM 787 N N . PRO A 1 100 ? -8.337 8.266 -14.935 1.00 60.75 100 PRO A N 1
ATOM 788 C CA . PRO A 1 100 ? -9.354 7.659 -15.763 1.00 60.75 100 PRO A CA 1
ATOM 789 C C . PRO A 1 100 ? -10.124 6.617 -14.954 1.00 60.75 100 PRO A C 1
ATOM 791 O O . PRO A 1 100 ? -9.673 5.493 -14.764 1.00 60.75 100 PRO A O 1
ATOM 794 N N . VAL A 1 101 ? -11.334 6.964 -14.543 1.00 65.94 101 VAL A N 1
ATOM 795 C CA . VAL A 1 101 ? -12.324 5.978 -14.119 1.00 65.94 101 VAL A CA 1
ATOM 796 C C . VAL A 1 101 ? -13.402 5.916 -15.201 1.00 65.94 101 VAL A C 1
ATOM 798 O O . VAL A 1 101 ? -14.163 6.867 -15.337 1.00 65.94 101 VAL A O 1
ATOM 801 N N . ASP A 1 102 ? -13.509 4.812 -15.944 1.00 61.91 102 ASP A N 1
ATOM 802 C CA . ASP A 1 102 ? -14.821 4.261 -16.316 1.00 61.91 102 ASP A CA 1
ATOM 803 C C . ASP A 1 102 ? -14.740 2.729 -16.431 1.00 61.91 102 ASP A C 1
ATOM 805 O O . ASP A 1 102 ? -13.850 2.177 -17.078 1.00 61.91 102 ASP A O 1
ATOM 809 N N . SER A 1 103 ? -15.678 2.045 -15.774 1.00 58.81 103 SER A N 1
ATOM 810 C CA . SER A 1 103 ? -15.825 0.579 -15.731 1.00 58.81 103 SER A CA 1
ATOM 811 C C . S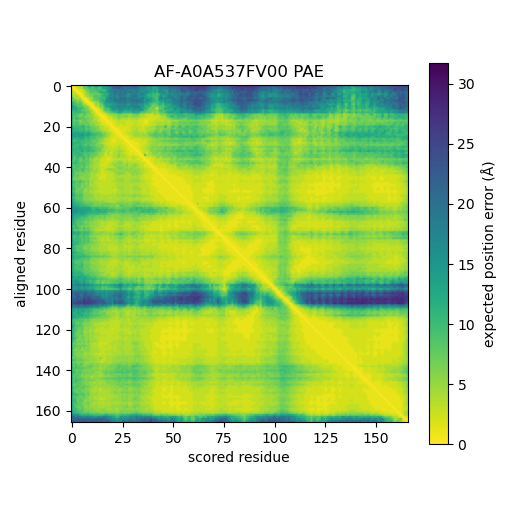ER A 1 103 ? -17.175 0.179 -16.344 1.00 58.81 103 SER A C 1
ATOM 813 O O . SER A 1 103 ? -17.960 -0.547 -15.745 1.00 58.81 103 SER A O 1
ATOM 815 N N . SER A 1 104 ? -17.470 0.776 -17.506 1.00 50.34 104 SER A N 1
ATOM 816 C CA . SER A 1 104 ? -18.626 0.615 -18.409 1.00 50.34 104 SER A CA 1
ATOM 817 C C . SER A 1 104 ? -19.864 -0.112 -17.852 1.00 50.34 104 SER A C 1
ATOM 819 O O . SER A 1 104 ? -20.335 -1.087 -18.439 1.00 50.34 104 SER A O 1
ATOM 821 N N . GLY A 1 105 ? -20.412 0.383 -16.737 1.00 50.81 105 GLY A N 1
ATOM 822 C CA . GLY A 1 105 ? -21.721 -0.014 -16.204 1.00 50.81 105 GLY A CA 1
ATOM 823 C C . GLY A 1 105 ? -21.797 -0.244 -14.693 1.00 50.81 105 GLY A C 1
ATOM 824 O O . GLY A 1 105 ? -22.902 -0.266 -14.152 1.00 50.81 105 GLY A O 1
ATOM 825 N N . LEU A 1 106 ? -20.672 -0.380 -13.983 1.00 53.56 106 LEU A N 1
ATOM 826 C CA . LEU A 1 106 ? -20.707 -0.470 -12.522 1.00 53.56 106 LEU A CA 1
ATOM 827 C C . LEU A 1 106 ? -20.997 0.907 -11.917 1.00 53.56 106 LEU A C 1
ATOM 829 O O . LEU A 1 106 ? -20.304 1.889 -12.178 1.00 53.56 106 LEU A O 1
ATOM 833 N N . VAL A 1 107 ? -22.034 0.980 -11.078 1.00 52.00 107 VAL A N 1
ATOM 834 C CA . VAL A 1 107 ? -22.273 2.126 -10.194 1.00 52.00 107 VAL A CA 1
ATOM 835 C C . VAL A 1 107 ? -21.105 2.165 -9.207 1.00 52.00 107 VAL A C 1
ATOM 837 O O . VAL A 1 107 ? -21.137 1.508 -8.170 1.00 52.00 107 VAL A O 1
ATOM 840 N N . LEU A 1 108 ? -20.057 2.905 -9.573 1.00 61.75 108 LEU A N 1
ATOM 841 C CA . LEU A 1 108 ? -18.807 3.101 -8.837 1.00 61.75 108 LEU A CA 1
ATOM 842 C C . LEU A 1 108 ? -19.047 3.950 -7.582 1.00 61.75 108 LEU A C 1
ATOM 844 O O . LEU A 1 108 ? -18.607 5.091 -7.461 1.00 61.75 108 LEU A O 1
ATOM 848 N N . LYS A 1 109 ? -19.822 3.400 -6.650 1.00 64.06 109 LYS A N 1
ATOM 849 C CA . LYS A 1 109 ? -19.927 3.901 -5.285 1.00 64.06 109 LYS A CA 1
ATOM 850 C C . LYS A 1 109 ? -18.826 3.256 -4.464 1.00 64.06 109 LYS A C 1
ATOM 852 O O . LYS A 1 109 ? -18.510 2.085 -4.655 1.00 64.06 109 LYS A O 1
ATOM 857 N N . SER A 1 110 ? -18.273 4.023 -3.535 1.00 72.56 110 SER A N 1
ATOM 858 C CA . SER A 1 110 ? -17.308 3.512 -2.573 1.00 72.56 110 SER A CA 1
ATOM 859 C C . SER A 1 110 ? -17.840 2.246 -1.899 1.00 72.56 110 SER A C 1
ATOM 861 O O . SER A 1 110 ? -18.920 2.270 -1.307 1.00 72.56 110 SER A O 1
ATOM 863 N N . ALA A 1 111 ? -17.093 1.149 -1.993 1.00 79.31 111 ALA A N 1
ATOM 864 C CA . ALA A 1 111 ? -17.521 -0.170 -1.535 1.00 79.31 111 ALA A CA 1
ATOM 865 C C . ALA A 1 111 ? -16.687 -0.616 -0.334 1.00 79.31 111 ALA A C 1
ATOM 867 O O . ALA A 1 111 ? -15.472 -0.430 -0.329 1.00 79.31 111 ALA A O 1
ATOM 868 N N . MET A 1 112 ? -17.330 -1.196 0.682 1.00 85.12 112 MET A N 1
ATOM 869 C CA . MET A 1 112 ? -16.615 -1.811 1.801 1.00 85.12 112 MET A CA 1
ATOM 870 C C . MET A 1 112 ? -15.952 -3.099 1.309 1.00 85.12 112 MET A C 1
ATOM 872 O O . MET A 1 112 ? -16.631 -3.971 0.774 1.00 85.12 112 MET A O 1
ATOM 876 N N . LEU A 1 113 ? -14.638 -3.196 1.482 1.00 84.50 113 LEU A N 1
ATOM 877 C CA . LEU A 1 113 ? -13.826 -4.321 1.019 1.00 84.50 113 LEU A CA 1
ATOM 878 C C . LEU A 1 113 ? -13.602 -5.356 2.123 1.00 84.50 113 LEU A C 1
ATOM 880 O O . LEU A 1 113 ? -13.457 -6.540 1.837 1.00 84.50 113 LEU A O 1
ATOM 884 N N . GLY A 1 114 ? -13.603 -4.924 3.385 1.00 87.88 114 GLY A N 1
ATOM 885 C CA . GLY A 1 114 ? -13.452 -5.816 4.528 1.00 87.88 114 GLY A CA 1
ATOM 886 C C . GLY A 1 114 ? -12.786 -5.150 5.723 1.00 87.88 114 GLY A C 1
ATOM 887 O O . GLY A 1 114 ? -12.518 -3.948 5.719 1.00 87.88 114 GLY A O 1
ATOM 888 N N . MET A 1 115 ? -12.533 -5.961 6.747 1.00 91.06 115 MET A N 1
ATOM 889 C CA . MET A 1 115 ? -11.813 -5.571 7.955 1.00 91.06 115 MET A CA 1
ATOM 890 C C . MET A 1 115 ? -10.511 -6.363 8.040 1.00 91.06 115 MET A C 1
ATOM 892 O O . MET A 1 115 ? -10.516 -7.570 7.797 1.00 91.06 115 MET A O 1
ATOM 896 N N . ILE A 1 116 ? -9.427 -5.696 8.416 1.00 92.88 116 ILE A N 1
ATOM 897 C CA . ILE A 1 116 ? -8.122 -6.311 8.697 1.00 92.88 116 ILE A CA 1
ATOM 898 C C . ILE A 1 116 ? -7.501 -5.667 9.939 1.00 92.88 116 ILE A C 1
ATOM 900 O O . ILE A 1 116 ? -8.018 -4.666 10.438 1.00 92.88 116 ILE A O 1
ATOM 904 N N . THR A 1 117 ? -6.394 -6.208 10.438 1.00 94.19 117 THR A N 1
ATOM 905 C CA . THR A 1 117 ? -5.626 -5.552 11.504 1.00 94.19 117 THR A CA 1
ATOM 906 C C . THR A 1 117 ? -4.600 -4.566 10.942 1.00 94.19 117 THR A C 1
ATOM 908 O O . THR A 1 117 ? -4.233 -4.616 9.764 1.00 94.19 117 THR A O 1
ATOM 911 N N . VAL A 1 118 ? -4.107 -3.663 11.792 1.00 94.88 118 VAL A N 1
ATOM 912 C CA . VAL A 1 118 ? -2.962 -2.799 11.471 1.00 94.88 118 VAL A CA 1
ATOM 913 C C . VAL A 1 118 ? -1.744 -3.647 11.118 1.00 94.88 118 VAL A C 1
ATOM 915 O O . VAL A 1 118 ? -1.086 -3.359 10.123 1.00 94.88 118 VAL A O 1
ATOM 918 N N . SER A 1 119 ? -1.493 -4.729 11.860 1.00 94.50 119 SER A N 1
ATOM 919 C CA . SER A 1 119 ? -0.399 -5.657 11.564 1.00 94.50 119 SER A CA 1
ATOM 920 C C . SER A 1 119 ? -0.520 -6.284 10.170 1.00 94.50 119 SER A C 1
ATOM 922 O O . SER A 1 119 ? 0.440 -6.228 9.401 1.00 94.50 119 SER A O 1
ATOM 924 N N . ASP A 1 120 ? -1.709 -6.767 9.784 1.00 93.00 120 ASP A N 1
ATOM 925 C CA . ASP A 1 120 ? -1.952 -7.317 8.438 1.00 93.00 120 ASP A CA 1
ATOM 926 C C . ASP A 1 120 ? -1.659 -6.284 7.341 1.00 93.00 120 ASP A C 1
ATOM 928 O O . ASP A 1 120 ? -1.031 -6.591 6.326 1.00 93.00 120 ASP A O 1
ATOM 932 N N . TRP A 1 121 ? -2.088 -5.037 7.549 1.00 94.38 121 TRP A N 1
ATOM 933 C CA . TRP A 1 121 ? -1.859 -3.956 6.593 1.00 94.38 121 TRP A CA 1
ATOM 934 C C . TRP A 1 121 ? -0.381 -3.597 6.466 1.00 94.38 121 TRP A C 1
ATOM 936 O O . TRP A 1 121 ? 0.135 -3.479 5.355 1.00 94.38 121 TRP A O 1
ATOM 946 N N . VAL A 1 122 ? 0.324 -3.459 7.591 1.00 95.19 122 VAL A N 1
ATOM 947 C CA . VAL A 1 122 ? 1.762 -3.167 7.596 1.00 95.19 122 VAL A CA 1
ATOM 948 C C . VAL A 1 122 ? 2.527 -4.307 6.922 1.00 95.19 122 VAL A C 1
ATOM 950 O O . VAL A 1 122 ? 3.387 -4.041 6.082 1.00 95.19 122 VAL A O 1
ATOM 953 N N . HIS A 1 123 ? 2.168 -5.565 7.197 1.00 93.88 123 HIS A N 1
ATOM 954 C CA . HIS A 1 123 ? 2.715 -6.731 6.501 1.00 93.88 123 HIS A CA 1
ATOM 955 C C . HIS A 1 123 ? 2.494 -6.667 4.988 1.00 93.88 123 HIS A C 1
ATOM 957 O O . HIS A 1 123 ? 3.436 -6.918 4.231 1.00 93.88 123 HIS A O 1
ATOM 963 N N . ALA A 1 124 ? 1.292 -6.304 4.533 1.00 91.88 124 ALA A N 1
ATOM 964 C CA . ALA A 1 124 ? 0.985 -6.179 3.111 1.00 91.88 124 ALA A CA 1
ATOM 965 C C . ALA A 1 124 ? 1.842 -5.095 2.438 1.00 91.88 124 ALA A C 1
ATOM 967 O O . ALA A 1 124 ? 2.445 -5.354 1.396 1.00 91.88 124 ALA A O 1
ATOM 968 N N . ILE A 1 125 ? 1.972 -3.913 3.054 1.00 94.25 125 ILE A N 1
ATOM 969 C CA . ILE A 1 125 ? 2.793 -2.821 2.512 1.00 94.25 125 ILE A CA 1
ATOM 970 C C . ILE A 1 125 ? 4.280 -3.197 2.483 1.00 94.25 125 ILE A C 1
ATOM 972 O O . ILE A 1 125 ? 4.952 -2.934 1.483 1.00 94.25 125 ILE A O 1
ATOM 976 N N . VAL A 1 126 ? 4.802 -3.830 3.538 1.00 95.44 126 VAL A N 1
ATOM 977 C CA . VAL A 1 126 ? 6.197 -4.298 3.585 1.00 95.44 126 VAL A CA 1
ATOM 978 C C . VAL A 1 126 ? 6.461 -5.355 2.513 1.00 95.44 126 VAL A C 1
ATOM 980 O O . VAL A 1 126 ? 7.464 -5.249 1.806 1.00 95.44 126 VAL A O 1
ATOM 983 N N . SER A 1 127 ? 5.567 -6.335 2.358 1.00 92.88 127 SER A N 1
ATOM 984 C C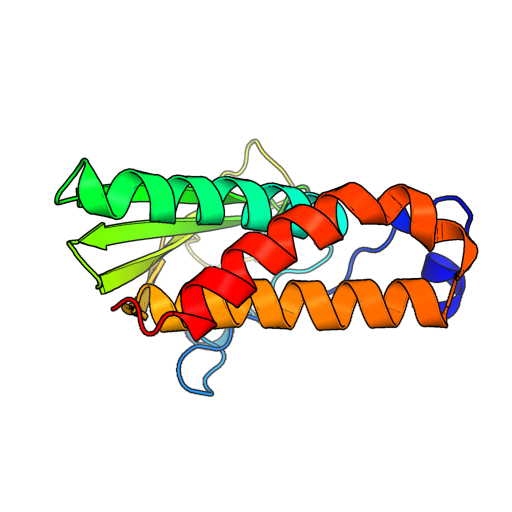A . SER A 1 127 ? 5.713 -7.420 1.374 1.00 92.88 127 SER A CA 1
ATOM 985 C C . SER A 1 127 ? 5.681 -6.875 -0.052 1.00 92.88 127 SER A C 1
ATOM 987 O O . SER A 1 127 ? 6.631 -7.077 -0.803 1.00 92.88 127 SER A O 1
ATOM 989 N N . PHE A 1 128 ? 4.666 -6.069 -0.380 1.00 91.75 128 PHE A N 1
ATOM 990 C CA . PHE A 1 128 ? 4.550 -5.400 -1.676 1.00 91.75 128 PHE A CA 1
ATOM 991 C C . PHE A 1 128 ? 5.789 -4.559 -2.010 1.00 91.75 128 PHE A C 1
ATOM 993 O O . PHE A 1 128 ? 6.326 -4.651 -3.113 1.00 91.75 128 PHE A O 1
ATOM 1000 N N . SER A 1 129 ? 6.269 -3.762 -1.049 1.00 93.75 129 SER A N 1
ATOM 1001 C CA . SER A 1 129 ? 7.439 -2.907 -1.268 1.00 93.75 129 SER A CA 1
ATOM 1002 C C . SER A 1 129 ? 8.697 -3.748 -1.503 1.00 93.75 129 SER A C 1
ATOM 1004 O O . SER A 1 129 ? 9.485 -3.437 -2.389 1.00 93.75 129 SER A O 1
ATOM 1006 N N . THR A 1 130 ? 8.867 -4.837 -0.746 1.00 94.75 130 THR A N 1
ATOM 1007 C CA . THR A 1 130 ? 10.007 -5.759 -0.890 1.00 94.75 130 THR A CA 1
ATOM 1008 C C . THR A 1 130 ? 10.019 -6.397 -2.275 1.00 94.75 130 THR A C 1
ATOM 1010 O O . THR A 1 130 ? 11.019 -6.299 -2.981 1.00 94.75 130 THR A O 1
ATOM 1013 N N . GLU A 1 131 ? 8.899 -6.987 -2.697 1.00 91.50 131 GLU A N 1
ATOM 1014 C CA . GLU A 1 131 ? 8.783 -7.644 -4.003 1.00 91.50 131 GLU A CA 1
ATOM 1015 C C . GLU A 1 131 ? 9.052 -6.674 -5.157 1.00 91.50 131 GLU A C 1
ATOM 1017 O O . GLU A 1 131 ? 9.766 -7.010 -6.105 1.00 91.50 131 GLU A O 1
ATOM 1022 N N . LEU A 1 132 ? 8.521 -5.451 -5.064 1.00 89.75 132 LEU A N 1
ATOM 1023 C CA . LEU A 1 132 ? 8.722 -4.426 -6.079 1.00 89.75 132 LEU A CA 1
ATOM 1024 C C . LEU A 1 132 ? 10.186 -3.979 -6.155 1.00 89.75 132 LEU A C 1
ATOM 1026 O O . LEU A 1 132 ? 10.757 -3.941 -7.243 1.00 89.75 132 LEU A O 1
ATOM 1030 N N . ILE A 1 133 ? 10.809 -3.673 -5.016 1.00 91.44 133 ILE A N 1
ATOM 1031 C CA . ILE A 1 133 ? 12.221 -3.281 -4.953 1.00 91.44 133 ILE A CA 1
ATOM 1032 C C . ILE A 1 133 ? 13.114 -4.399 -5.498 1.00 91.44 133 ILE A C 1
ATOM 1034 O O . ILE A 1 133 ? 13.992 -4.142 -6.322 1.00 91.44 133 ILE A O 1
ATOM 1038 N N . GLU A 1 134 ? 12.888 -5.647 -5.085 1.00 91.88 134 GLU A N 1
ATOM 1039 C CA . GLU A 1 134 ? 13.664 -6.792 -5.561 1.00 91.88 134 GLU A CA 1
ATOM 1040 C C . GLU A 1 134 ? 13.519 -7.001 -7.068 1.00 91.88 134 GLU A C 1
ATOM 1042 O O . GLU A 1 134 ? 14.510 -7.278 -7.748 1.00 91.88 134 GLU A O 1
ATOM 1047 N N . LEU A 1 135 ? 12.304 -6.858 -7.605 1.00 87.88 135 LEU A N 1
ATOM 1048 C CA . LEU A 1 135 ? 12.053 -6.928 -9.041 1.00 87.88 135 LEU A CA 1
ATOM 1049 C C . LEU A 1 135 ? 12.822 -5.831 -9.786 1.00 87.88 135 LEU A C 1
ATOM 1051 O O . LEU A 1 135 ? 13.520 -6.123 -10.759 1.00 87.88 135 LEU A O 1
ATOM 1055 N N . LEU A 1 136 ? 12.732 -4.587 -9.317 1.00 86.25 136 LEU A N 1
ATOM 1056 C CA . LEU A 1 136 ? 13.390 -3.441 -9.941 1.00 86.25 136 LEU A CA 1
ATOM 1057 C C . LEU A 1 136 ? 14.909 -3.573 -9.913 1.00 86.25 136 LEU A C 1
ATOM 1059 O O . LEU A 1 136 ? 15.547 -3.368 -10.938 1.00 86.25 136 LEU A O 1
ATOM 1063 N N . LEU A 1 137 ? 15.494 -3.974 -8.784 1.00 88.31 137 LEU A N 1
ATOM 1064 C CA . LEU A 1 137 ? 16.943 -4.153 -8.664 1.00 88.31 137 LEU A CA 1
ATOM 1065 C C . LEU A 1 137 ? 17.461 -5.340 -9.471 1.00 88.31 137 LEU A C 1
ATOM 1067 O O . LEU A 1 137 ? 18.584 -5.296 -9.970 1.00 88.31 137 LEU A O 1
ATOM 1071 N N . ARG A 1 138 ? 16.656 -6.397 -9.616 1.00 87.00 138 ARG A N 1
ATOM 1072 C CA . ARG A 1 138 ? 17.003 -7.549 -10.454 1.00 87.00 138 ARG A CA 1
ATOM 1073 C C . ARG A 1 138 ? 17.095 -7.162 -11.924 1.00 87.00 138 ARG A C 1
ATOM 1075 O O . ARG A 1 138 ? 17.971 -7.664 -12.622 1.00 87.00 138 ARG A O 1
ATOM 1082 N N . VAL A 1 139 ? 16.192 -6.302 -12.387 1.00 82.06 139 VAL A N 1
ATOM 1083 C CA . VAL A 1 139 ? 16.140 -5.885 -13.793 1.00 82.06 139 VAL A CA 1
ATOM 1084 C C . VAL A 1 139 ? 17.058 -4.689 -14.067 1.00 82.06 139 VAL A C 1
ATOM 1086 O O . VAL A 1 139 ? 17.711 -4.652 -15.105 1.00 82.06 139 VAL A O 1
ATOM 1089 N N . ASN A 1 140 ? 17.156 -3.739 -13.137 1.00 83.06 140 ASN A N 1
ATOM 1090 C CA . ASN A 1 140 ? 17.987 -2.545 -13.245 1.00 83.06 140 ASN A CA 1
ATOM 1091 C C . ASN A 1 140 ? 18.717 -2.237 -11.915 1.00 83.06 140 ASN A C 1
ATOM 1093 O O . ASN A 1 140 ? 18.250 -1.432 -11.102 1.00 83.06 140 ASN A O 1
ATOM 1097 N N . PRO A 1 141 ? 19.910 -2.826 -11.696 1.00 86.88 141 PRO A N 1
ATOM 1098 C CA . PRO A 1 141 ? 20.692 -2.622 -10.474 1.00 86.88 141 PRO A CA 1
ATOM 1099 C C . PRO A 1 141 ? 21.114 -1.167 -10.211 1.00 86.88 141 PRO A C 1
ATOM 1101 O O . PRO A 1 141 ? 21.442 -0.828 -9.073 1.00 86.88 141 PRO A O 1
ATOM 1104 N N . ALA A 1 142 ? 21.109 -0.299 -11.232 1.00 85.31 142 ALA A N 1
ATOM 1105 C CA . ALA A 1 142 ? 21.472 1.111 -11.087 1.00 85.31 142 ALA A CA 1
ATOM 1106 C C . ALA A 1 142 ? 20.453 1.906 -10.248 1.0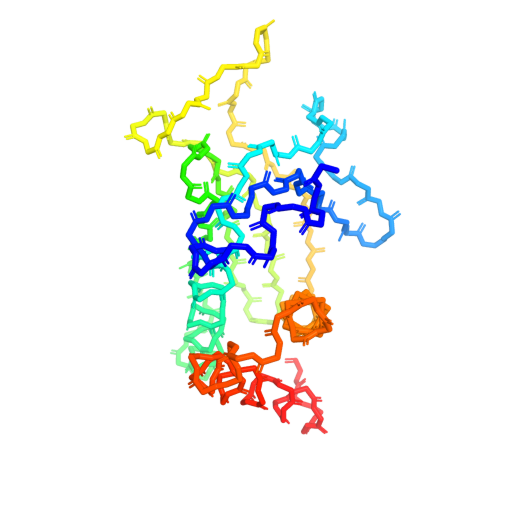0 85.31 142 ALA A C 1
ATOM 1108 O O . ALA A 1 142 ? 20.785 2.965 -9.722 1.00 85.31 142 ALA A O 1
ATOM 1109 N N . LEU A 1 143 ? 19.237 1.378 -10.054 1.00 84.50 143 LEU A N 1
ATOM 1110 C CA . LEU A 1 143 ? 18.198 2.004 -9.230 1.00 84.50 143 LEU A CA 1
ATOM 1111 C C . LEU A 1 143 ? 18.482 1.939 -7.721 1.00 84.50 143 LEU A C 1
ATOM 1113 O O . LEU A 1 143 ? 17.757 2.552 -6.941 1.00 84.50 143 LEU A O 1
ATOM 1117 N N . LYS A 1 144 ? 19.532 1.226 -7.292 1.00 87.94 144 LYS A N 1
ATOM 1118 C CA . LYS A 1 144 ? 19.862 1.026 -5.874 1.00 87.94 144 LYS A CA 1
ATOM 1119 C C . LYS A 1 144 ? 19.910 2.323 -5.074 1.00 87.94 144 LYS A C 1
ATOM 1121 O O . LYS A 1 144 ? 19.302 2.396 -4.011 1.00 87.94 144 LYS A O 1
ATOM 1126 N N . ASP A 1 145 ? 20.594 3.340 -5.589 1.00 88.38 145 ASP A N 1
ATOM 1127 C CA . ASP A 1 145 ? 20.751 4.589 -4.845 1.00 88.38 145 ASP A CA 1
ATOM 1128 C C . ASP A 1 145 ? 19.458 5.409 -4.788 1.00 88.38 145 ASP A C 1
ATOM 1130 O O . ASP A 1 145 ? 19.198 6.078 -3.787 1.00 88.38 145 ASP A O 1
ATOM 1134 N N . ILE A 1 146 ? 18.619 5.294 -5.821 1.00 86.38 146 ILE A N 1
ATOM 1135 C CA . ILE A 1 146 ? 17.315 5.960 -5.919 1.00 86.38 146 ILE A CA 1
ATOM 1136 C C . ILE A 1 146 ? 16.330 5.354 -4.910 1.00 86.38 146 ILE A C 1
ATOM 1138 O O . ILE A 1 146 ? 15.593 6.085 -4.253 1.00 86.38 146 ILE A O 1
ATOM 1142 N N . LEU A 1 147 ? 16.366 4.029 -4.729 1.00 90.31 147 LEU A N 1
ATOM 1143 C CA . LEU A 1 147 ? 15.451 3.292 -3.851 1.00 90.31 147 LEU A CA 1
ATOM 1144 C C . LEU A 1 147 ? 15.807 3.381 -2.358 1.00 90.31 147 LEU A C 1
ATOM 1146 O O . LEU A 1 147 ? 15.007 2.978 -1.517 1.00 90.31 147 LEU A O 1
ATOM 1150 N N . ASN A 1 148 ? 16.965 3.944 -1.991 1.00 91.00 148 ASN A N 1
ATOM 1151 C CA . ASN A 1 148 ? 17.435 4.003 -0.599 1.00 91.00 148 ASN A CA 1
ATOM 1152 C C . ASN A 1 148 ? 16.418 4.627 0.375 1.00 91.00 148 ASN A C 1
ATOM 1154 O O . ASN A 1 148 ? 16.310 4.192 1.525 1.00 91.00 148 ASN A O 1
ATOM 1158 N N . SER A 1 149 ? 15.676 5.649 -0.064 1.00 92.38 149 SER A N 1
ATOM 1159 C CA . SER A 1 149 ? 14.656 6.302 0.767 1.00 92.38 149 SER A CA 1
ATOM 1160 C C . SER A 1 149 ? 13.484 5.363 1.060 1.00 92.38 149 SER A C 1
ATOM 1162 O O . SER A 1 149 ? 13.054 5.238 2.210 1.00 92.38 149 SER A O 1
ATOM 1164 N N . GLN A 1 150 ? 12.991 4.665 0.035 1.00 94.31 150 GLN A N 1
ATOM 1165 C CA . GLN A 1 150 ? 11.903 3.699 0.149 1.00 94.31 150 GLN A CA 1
ATOM 1166 C C . GLN A 1 150 ? 12.351 2.498 0.988 1.00 94.31 150 GLN A C 1
ATOM 1168 O O . GLN A 1 150 ? 11.626 2.088 1.892 1.00 94.31 150 GLN A O 1
ATOM 1173 N N . GLU A 1 151 ? 13.590 2.035 0.817 1.00 95.25 151 GLU A N 1
ATOM 1174 C CA . GLU A 1 151 ? 14.207 0.999 1.649 1.00 95.25 151 GLU A CA 1
ATOM 1175 C C . GLU A 1 151 ? 14.252 1.379 3.127 1.00 95.25 151 GLU A C 1
ATOM 1177 O O . GLU A 1 151 ? 13.916 0.578 4.000 1.00 95.25 151 GLU A O 1
ATOM 1182 N N . SER A 1 152 ? 14.657 2.615 3.423 1.00 95.69 152 SER A N 1
ATOM 1183 C CA . SER A 1 152 ? 14.719 3.113 4.794 1.00 95.69 152 SER A CA 1
ATOM 1184 C C . SER A 1 152 ? 13.330 3.176 5.429 1.00 95.69 152 SER A C 1
ATOM 1186 O O . SER A 1 152 ? 13.161 2.737 6.566 1.00 95.69 152 SER A O 1
ATOM 1188 N N . GLN A 1 153 ? 12.323 3.662 4.698 1.00 95.81 153 GLN A N 1
ATOM 1189 C CA . GLN A 1 153 ? 10.945 3.703 5.191 1.00 95.81 153 GLN A CA 1
ATOM 1190 C C . GLN A 1 153 ? 10.366 2.298 5.385 1.00 95.81 153 GLN A C 1
ATOM 1192 O O . GLN A 1 153 ? 9.745 2.034 6.413 1.00 95.81 153 GLN A O 1
ATOM 1197 N N . ARG A 1 154 ? 10.617 1.380 4.445 1.00 97.12 154 ARG A N 1
ATOM 1198 C CA . ARG A 1 154 ? 10.202 -0.024 4.537 1.00 97.12 154 ARG A CA 1
ATOM 1199 C C . ARG A 1 154 ? 10.778 -0.698 5.780 1.00 97.12 154 ARG A C 1
ATOM 1201 O O . ARG A 1 154 ? 10.038 -1.371 6.490 1.00 97.12 154 ARG A O 1
ATOM 1208 N N . ARG A 1 155 ? 12.062 -0.475 6.085 1.00 96.50 155 ARG A N 1
ATOM 1209 C CA . ARG A 1 155 ? 12.709 -1.025 7.290 1.00 96.50 155 ARG A CA 1
ATOM 1210 C C . ARG A 1 155 ? 12.063 -0.549 8.586 1.00 96.50 155 ARG A C 1
ATOM 1212 O O . ARG A 1 155 ? 11.908 -1.352 9.491 1.00 96.50 155 ARG A O 1
ATOM 1219 N N . VAL A 1 156 ? 11.622 0.709 8.665 1.00 96.00 156 VAL A N 1
ATOM 1220 C CA . VAL A 1 156 ? 10.893 1.208 9.849 1.00 96.00 156 VAL A CA 1
ATOM 1221 C C . VAL A 1 156 ? 9.611 0.405 10.089 1.00 96.00 156 VAL A C 1
ATOM 1223 O O . VAL A 1 156 ? 9.313 0.046 11.225 1.00 96.00 156 VAL A O 1
ATOM 1226 N N . LEU A 1 157 ? 8.864 0.104 9.024 1.00 96.56 157 LEU A N 1
ATOM 1227 C CA . LEU A 1 157 ? 7.652 -0.713 9.113 1.00 96.56 157 LEU A CA 1
ATOM 1228 C C . LEU A 1 157 ? 7.973 -2.172 9.469 1.00 96.56 157 LEU A C 1
ATOM 1230 O O . LEU A 1 157 ? 7.286 -2.784 10.281 1.00 96.56 157 LEU A O 1
ATOM 1234 N N . GLU A 1 158 ? 9.041 -2.720 8.891 1.00 96.12 158 GLU A N 1
ATOM 1235 C CA . GLU A 1 158 ? 9.510 -4.077 9.174 1.00 96.12 158 GLU A CA 1
ATOM 1236 C C . GLU A 1 158 ? 9.967 -4.243 10.634 1.00 96.12 158 GLU A C 1
ATOM 1238 O O . GLU A 1 158 ? 9.618 -5.225 11.290 1.00 96.12 158 GLU A O 1
ATOM 1243 N N . ASP A 1 159 ? 10.699 -3.271 11.175 1.00 95.81 159 ASP A N 1
ATOM 1244 C CA . ASP A 1 159 ? 11.133 -3.271 12.572 1.00 95.81 159 ASP A CA 1
ATOM 1245 C C . ASP A 1 159 ? 9.939 -3.150 13.528 1.00 95.81 159 ASP A C 1
ATOM 1247 O O . ASP A 1 159 ? 9.903 -3.819 14.565 1.00 95.81 159 ASP A O 1
ATOM 1251 N N . TRP A 1 160 ? 8.923 -2.364 13.157 1.00 94.94 160 TRP A N 1
ATOM 1252 C CA . TRP A 1 160 ? 7.675 -2.288 13.914 1.00 94.94 160 TRP A CA 1
ATOM 1253 C C . TRP A 1 160 ? 6.979 -3.655 13.998 1.00 94.94 160 TRP A C 1
ATOM 1255 O O . TRP A 1 160 ? 6.621 -4.074 15.099 1.00 94.94 160 TRP A O 1
ATOM 1265 N N . LEU A 1 161 ? 6.885 -4.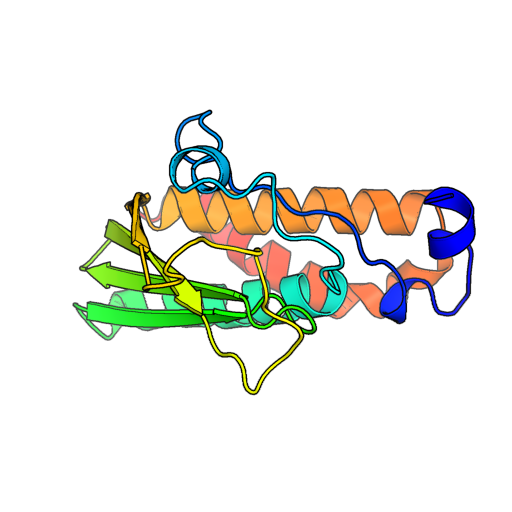400 12.889 1.00 93.06 161 LEU A N 1
ATOM 1266 C CA . LEU A 1 161 ? 6.334 -5.765 12.882 1.00 93.06 161 LEU A CA 1
ATOM 1267 C C . LEU A 1 161 ? 7.130 -6.715 13.787 1.00 93.06 161 LEU A C 1
ATOM 1269 O O . LEU A 1 161 ? 6.559 -7.471 14.572 1.00 93.06 161 LEU A O 1
ATOM 1273 N N . ARG A 1 162 ? 8.466 -6.654 13.728 1.00 93.00 162 ARG A N 1
ATOM 1274 C CA . ARG A 1 162 ? 9.351 -7.512 14.537 1.00 93.00 162 ARG A CA 1
ATOM 1275 C C . ARG A 1 162 ? 9.275 -7.224 16.032 1.00 93.00 162 ARG A C 1
ATOM 1277 O O . ARG A 1 162 ? 9.544 -8.115 16.832 1.00 93.00 162 ARG A O 1
ATOM 1284 N N . SER A 1 163 ? 8.922 -6.000 16.415 1.00 89.44 163 SER A N 1
ATOM 1285 C CA . SER A 1 163 ? 8.805 -5.616 17.825 1.00 89.44 163 SER A CA 1
ATOM 1286 C C . SER A 1 163 ? 7.591 -6.224 18.541 1.00 89.44 163 SER A C 1
ATOM 1288 O O . SER A 1 163 ? 7.469 -6.069 19.754 1.00 89.44 163 SER A O 1
ATOM 1290 N N . GLY A 1 164 ? 6.721 -6.950 17.824 1.00 73.38 164 GLY A N 1
ATOM 1291 C CA . GLY A 1 164 ? 5.535 -7.584 18.405 1.00 73.38 164 GLY A CA 1
ATOM 1292 C C . GLY A 1 164 ? 4.456 -6.580 18.804 1.00 73.38 164 GLY A C 1
ATOM 1293 O O . GLY A 1 164 ? 3.626 -6.885 19.661 1.00 73.38 164 GLY A O 1
ATOM 1294 N N . ASN A 1 165 ? 4.491 -5.381 18.214 1.00 72.75 165 ASN A N 1
ATOM 1295 C CA . ASN A 1 165 ? 3.438 -4.396 18.396 1.00 72.75 165 ASN A CA 1
ATOM 1296 C C . ASN A 1 165 ? 2.104 -4.943 17.852 1.00 72.75 165 ASN A C 1
ATOM 1298 O O . ASN A 1 165 ? 2.106 -5.657 16.845 1.00 72.75 165 ASN A O 1
ATOM 1302 N N . PRO A 1 166 ? 0.990 -4.647 18.543 1.00 57.09 166 PRO A N 1
ATOM 1303 C CA . PRO A 1 166 ? -0.334 -5.140 18.181 1.00 57.09 166 PRO A CA 1
ATOM 1304 C C . PRO A 1 166 ? -0.876 -4.518 16.887 1.00 57.09 166 PRO A C 1
ATOM 1306 O O . PRO A 1 166 ? -0.539 -3.348 16.592 1.00 57.09 166 PRO A O 1
#

pLDDT: mean 83.79, std 12.61, range [50.34, 97.12]

Sequence (166 aa):
MIEKEILSEYAYDIFEPTLKLEIQGRDVLKDIGLDGIKRVVVMHFMESALRVTKGMLDDLAKAATSDYTYWFLGTGFGLRVKREGINLGLQLEVNPKMGPVDSSGLVLKSAMLGMITVSDWVHAIVSFSTELIELLLRVNPALKDILNSQESQRRVLEDWLRSGNP

Solvent-accessible surface area (backbone atoms only — not comparable to full-atom values): 9233 Å² total; per-residue (Å²): 109,70,67,66,43,43,61,38,99,55,19,75,79,64,42,46,52,69,46,76,52,70,57,97,90,37,58,46,41,49,77,75,74,32,91,44,48,62,48,24,37,49,51,63,30,46,56,50,47,46,54,52,51,52,52,52,60,67,34,58,86,74,40,65,60,54,77,45,78,48,56,38,46,62,25,14,40,29,38,36,39,39,32,53,68,51,37,29,42,36,26,43,35,72,40,72,89,55,29,71,67,83,71,93,80,65,82,82,61,69,40,82,62,49,77,50,41,48,52,59,49,52,50,50,53,42,49,54,46,48,56,50,50,53,52,46,42,72,66,30,61,83,47,54,76,74,44,47,64,58,53,54,48,39,46,56,56,50,50,47,60,71,69,67,61,110

Foldseek 3Di:
DQLVCLLDPCVLQQRFAFDFDDDPNDRLCVVLPDPGQGGQSVNVLLVQLLVQLVVVVVCLVPDQKDWTWRDSAQRQWIWIWIDHNFKTWIKIGGGVVRHDDDPPDRPPDIGTSDMDTSLVSLVVSLVSLVVVVVVSCVSPVVCVVVCVVSVVSSVVSVVCNVVVDD

Mean predicted aligned error: 6.51 Å

Secondary structure (DSSP, 8-state):
-HHHHHTSTTHHHH--PPB--EETTEEHHHHTT-S-B-S--HHHHHHHHHHHHHHHHHHHTT-SEEEEEEEETTTTEEEEEEEETTEEEEEEEE-TTSS----TT------EEEEEEHHHHHHHHHHHHHHHHHHHHHH-GGGHHHHHHHHHHHHHHHHHHHTT--